Protein AF-A0A1G0GCL9-F1 (afdb_monomer_lite)

Structure (mmCIF, N/CA/C/O backbone):
data_AF-A0A1G0GCL9-F1
#
_entry.id   AF-A0A1G0GCL9-F1
#
loop_
_atom_site.group_PDB
_atom_site.id
_atom_site.type_symbol
_atom_site.label_atom_id
_atom_site.label_alt_id
_atom_site.label_comp_id
_atom_site.label_asym_id
_atom_site.label_entity_id
_atom_site.label_seq_id
_atom_site.pdbx_PDB_ins_code
_atom_site.Cartn_x
_atom_site.Cartn_y
_atom_site.Cartn_z
_atom_site.occupancy
_atom_site.B_iso_or_equiv
_atom_site.auth_seq_id
_atom_site.auth_comp_id
_atom_site.auth_asym_id
_atom_site.auth_atom_id
_atom_site.pdbx_PDB_model_num
ATOM 1 N N . MET A 1 1 ? 19.633 12.097 -24.429 1.00 53.50 1 MET A N 1
ATOM 2 C CA . MET A 1 1 ? 19.022 11.268 -23.370 1.00 53.50 1 MET A CA 1
ATOM 3 C C . MET A 1 1 ? 20.117 11.010 -22.370 1.00 53.50 1 MET A C 1
ATOM 5 O O . MET A 1 1 ? 21.016 10.228 -22.646 1.00 53.50 1 MET A O 1
ATOM 9 N N . ASP A 1 2 ? 20.111 11.817 -21.321 1.00 58.66 2 ASP A N 1
ATOM 10 C CA . ASP A 1 2 ? 21.260 12.034 -20.452 1.00 58.66 2 ASP A CA 1
ATOM 11 C C . ASP A 1 2 ? 21.668 10.765 -19.705 1.00 58.66 2 ASP A C 1
ATOM 13 O O . ASP A 1 2 ? 20.881 9.835 -19.555 1.00 58.66 2 ASP A O 1
ATOM 17 N N . ASN A 1 3 ? 22.926 10.731 -19.281 1.00 75.00 3 ASN A N 1
ATOM 18 C CA . ASN A 1 3 ? 23.628 9.617 -18.652 1.00 75.00 3 ASN A CA 1
ATOM 19 C C . ASN A 1 3 ? 22.960 9.182 -17.323 1.00 75.00 3 ASN A C 1
ATOM 21 O O . ASN A 1 3 ? 23.428 9.514 -16.232 1.00 75.00 3 ASN A O 1
ATOM 25 N N . ILE A 1 4 ? 21.814 8.492 -17.395 1.00 78.69 4 ILE A N 1
ATOM 26 C CA . ILE A 1 4 ? 21.097 7.991 -16.219 1.00 78.69 4 ILE A CA 1
ATOM 27 C C . ILE A 1 4 ? 21.947 6.884 -15.601 1.00 78.69 4 ILE A C 1
ATOM 29 O O . ILE A 1 4 ? 22.134 5.822 -16.197 1.00 78.69 4 ILE A O 1
ATOM 33 N N . LYS A 1 5 ? 22.427 7.121 -14.375 1.00 88.19 5 LYS A N 1
ATOM 34 C CA . LYS A 1 5 ? 23.205 6.139 -13.614 1.00 88.19 5 LYS A CA 1
ATOM 35 C C . LYS A 1 5 ? 22.472 4.787 -13.575 1.00 88.19 5 LYS A C 1
ATOM 37 O O . LYS A 1 5 ? 21.261 4.760 -13.331 1.00 88.19 5 LYS A O 1
ATOM 42 N N . PRO A 1 6 ? 23.181 3.657 -13.729 1.00 87.69 6 PRO A N 1
ATOM 43 C CA . PRO A 1 6 ? 22.569 2.326 -13.761 1.00 87.69 6 PRO A CA 1
ATOM 44 C C . PRO A 1 6 ? 21.758 2.000 -12.495 1.00 87.69 6 PRO A C 1
ATOM 46 O O . PRO A 1 6 ? 20.770 1.271 -12.556 1.00 87.69 6 PRO A O 1
ATOM 49 N N . GLU A 1 7 ? 22.112 2.583 -11.351 1.00 90.50 7 GLU A N 1
ATOM 50 C CA . GLU A 1 7 ? 21.344 2.483 -10.104 1.00 90.50 7 GLU A CA 1
ATOM 51 C C . GLU A 1 7 ? 19.940 3.094 -10.221 1.00 90.50 7 GLU A C 1
ATOM 53 O O . GLU A 1 7 ? 18.955 2.493 -9.790 1.00 90.50 7 GLU A O 1
ATOM 58 N N . ILE A 1 8 ? 19.823 4.255 -10.870 1.00 90.69 8 ILE A N 1
ATOM 59 C CA . ILE A 1 8 ? 18.539 4.926 -11.095 1.00 90.69 8 ILE A CA 1
ATOM 60 C C . ILE A 1 8 ? 17.685 4.086 -12.048 1.00 90.69 8 ILE A C 1
ATOM 62 O O . ILE A 1 8 ? 16.488 3.919 -11.814 1.00 90.69 8 ILE A O 1
ATOM 66 N N . LEU A 1 9 ? 18.289 3.483 -13.077 1.00 92.25 9 LEU A N 1
ATOM 67 C CA . LEU A 1 9 ? 17.582 2.573 -13.983 1.00 92.25 9 LEU A CA 1
ATOM 68 C C . LEU A 1 9 ? 16.997 1.364 -13.241 1.00 92.25 9 LEU A C 1
ATOM 70 O O . LEU A 1 9 ? 15.841 1.010 -13.480 1.00 92.25 9 LEU A O 1
ATOM 74 N N . LYS A 1 10 ? 17.738 0.780 -12.288 1.00 92.75 10 LYS A N 1
ATOM 75 C CA . LYS A 1 10 ? 17.229 -0.307 -11.431 1.00 92.75 10 LYS A CA 1
ATOM 76 C C . LYS A 1 10 ? 16.021 0.141 -10.605 1.00 92.75 10 LYS A C 1
ATOM 78 O O . LYS A 1 10 ? 15.011 -0.562 -10.569 1.00 92.75 10 LYS A O 1
ATOM 83 N N . LEU A 1 11 ? 16.081 1.328 -9.996 1.00 94.62 11 LEU A N 1
ATOM 84 C CA . LEU A 1 11 ? 14.959 1.885 -9.228 1.00 94.62 11 LEU A CA 1
ATOM 85 C C . LEU A 1 11 ? 13.730 2.147 -10.108 1.00 94.62 11 LEU A C 1
ATOM 87 O O . LEU A 1 11 ? 12.603 1.831 -9.720 1.00 94.62 11 LEU A O 1
ATOM 91 N N . LEU A 1 12 ? 13.931 2.687 -11.311 1.00 93.00 12 LEU A N 1
ATOM 92 C CA . LEU A 1 12 ? 12.852 2.933 -12.267 1.00 93.00 12 LEU A CA 1
ATOM 93 C C . LEU A 1 12 ? 12.222 1.625 -12.759 1.00 93.00 12 LEU A C 1
ATOM 95 O O . LEU A 1 12 ? 10.994 1.536 -12.831 1.00 93.00 12 LEU A O 1
ATOM 99 N N . ALA A 1 13 ? 13.030 0.596 -13.028 1.00 93.69 13 ALA A N 1
ATOM 100 C CA . ALA A 1 13 ? 12.554 -0.733 -13.398 1.00 93.69 13 ALA A CA 1
ATOM 101 C C . ALA A 1 13 ? 11.729 -1.373 -12.270 1.00 93.69 13 ALA A C 1
ATOM 103 O O . ALA A 1 13 ? 10.610 -1.829 -12.511 1.00 93.69 13 ALA A O 1
ATOM 104 N N . ALA A 1 14 ? 12.212 -1.318 -11.025 1.00 94.31 14 ALA A N 1
ATOM 105 C CA . ALA A 1 14 ? 11.477 -1.809 -9.859 1.00 94.31 14 ALA A CA 1
ATOM 106 C C . ALA A 1 14 ? 10.150 -1.053 -9.655 1.00 94.31 14 ALA A C 1
ATOM 108 O O . ALA A 1 14 ? 9.100 -1.660 -9.424 1.00 94.31 14 ALA A O 1
ATOM 109 N N . LYS A 1 15 ? 10.158 0.277 -9.819 1.00 94.00 15 LYS A N 1
ATOM 110 C CA . LYS A 1 15 ? 8.947 1.112 -9.756 1.00 94.00 15 LYS A CA 1
ATOM 111 C C . LYS A 1 15 ? 7.952 0.750 -10.861 1.00 94.00 15 LYS A C 1
ATOM 113 O O . LYS A 1 15 ? 6.750 0.685 -10.598 1.00 94.00 15 LYS A O 1
ATOM 118 N N . LYS A 1 16 ? 8.435 0.486 -12.080 1.00 94.31 16 LYS A N 1
ATOM 119 C CA . LYS A 1 16 ? 7.621 0.036 -13.219 1.00 94.31 16 LYS A CA 1
ATOM 120 C C . LYS A 1 16 ? 6.994 -1.333 -12.941 1.00 94.31 16 LYS A C 1
ATOM 122 O O . LYS A 1 16 ? 5.782 -1.466 -13.077 1.00 94.31 16 LYS A O 1
ATOM 127 N N . ALA A 1 17 ? 7.773 -2.304 -12.469 1.00 94.31 17 ALA A N 1
ATOM 128 C CA . ALA A 1 17 ? 7.276 -3.630 -12.099 1.00 94.31 17 ALA A CA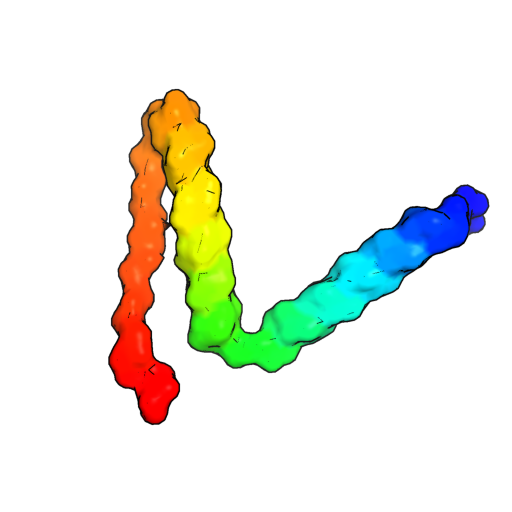 1
ATOM 129 C C . ALA A 1 17 ? 6.197 -3.557 -11.005 1.00 94.31 17 ALA A C 1
ATOM 131 O O . ALA A 1 17 ? 5.129 -4.158 -11.136 1.00 94.31 17 ALA A O 1
ATOM 132 N N . ARG A 1 18 ? 6.416 -2.740 -9.964 1.00 91.81 18 ARG A N 1
ATOM 133 C CA . ARG A 1 18 ? 5.418 -2.510 -8.909 1.00 91.81 18 ARG A CA 1
ATOM 134 C C . ARG A 1 18 ? 4.119 -1.920 -9.462 1.00 91.81 18 ARG A C 1
ATOM 136 O O . ARG A 1 18 ? 3.048 -2.369 -9.065 1.00 91.81 18 ARG A O 1
ATOM 143 N N . ARG A 1 19 ? 4.189 -0.944 -10.377 1.00 91.00 19 ARG A N 1
ATOM 144 C CA . ARG A 1 19 ? 2.995 -0.366 -11.025 1.00 91.00 19 ARG A CA 1
ATOM 145 C C . ARG A 1 19 ? 2.213 -1.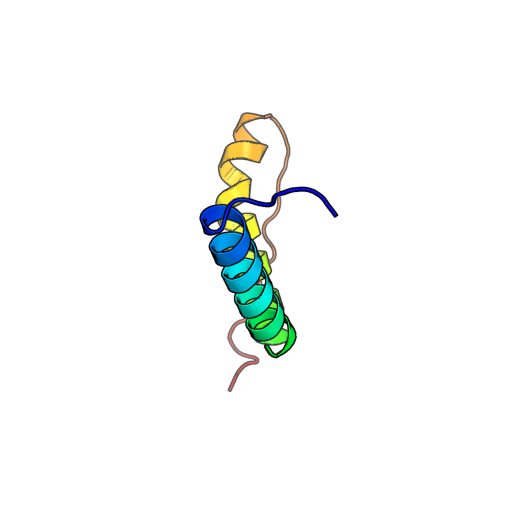408 -11.813 1.00 91.00 19 ARG A C 1
ATOM 147 O O . ARG A 1 19 ? 1.000 -1.457 -11.663 1.00 91.00 19 ARG A O 1
ATOM 154 N N . TYR A 1 20 ? 2.892 -2.253 -12.590 1.00 93.56 20 TYR A N 1
ATOM 155 C CA . TYR A 1 20 ? 2.223 -3.341 -13.303 1.00 93.56 20 TYR A CA 1
ATOM 156 C C . TYR A 1 20 ? 1.525 -4.291 -12.337 1.00 93.56 20 TYR A C 1
ATOM 158 O O . TYR A 1 20 ? 0.339 -4.545 -12.511 1.00 93.56 20 TYR A O 1
ATOM 166 N N . LYS A 1 21 ? 2.206 -4.742 -11.279 1.00 91.25 21 LYS A N 1
ATOM 167 C CA . LYS A 1 21 ? 1.590 -5.614 -10.270 1.00 91.25 21 LYS A CA 1
ATOM 168 C C . LYS A 1 21 ? 0.338 -4.980 -9.656 1.00 91.25 21 LYS A C 1
ATOM 170 O O . LYS A 1 21 ? -0.693 -5.631 -9.584 1.00 91.25 21 LYS A O 1
ATOM 175 N N . LEU A 1 22 ? 0.409 -3.702 -9.276 1.00 88.75 22 LEU A N 1
ATOM 176 C CA . LEU A 1 22 ? -0.733 -2.970 -8.714 1.00 88.75 22 LEU A CA 1
ATOM 177 C C . LEU A 1 22 ? -1.875 -2.780 -9.721 1.00 88.75 22 LEU A C 1
ATOM 179 O O . LEU A 1 22 ? -3.038 -2.835 -9.335 1.00 88.75 22 LEU A O 1
ATOM 183 N N . ALA A 1 23 ? -1.566 -2.561 -11.000 1.00 90.12 23 ALA A N 1
ATOM 184 C CA . ALA A 1 23 ? -2.574 -2.404 -12.044 1.00 90.12 23 ALA A CA 1
ATOM 185 C C . ALA A 1 23 ? -3.379 -3.693 -12.274 1.00 90.12 23 ALA A C 1
ATOM 187 O O . ALA A 1 23 ? -4.581 -3.601 -12.522 1.00 90.12 23 ALA A O 1
ATOM 188 N N . HIS A 1 24 ? -2.747 -4.860 -12.120 1.00 93.00 24 HIS A N 1
ATOM 189 C CA . HIS A 1 24 ? -3.383 -6.173 -12.288 1.00 93.00 24 HIS A CA 1
ATOM 190 C C . HIS A 1 24 ? -4.224 -6.625 -11.088 1.00 93.00 24 HIS A C 1
ATOM 192 O O . HIS A 1 24 ? -4.964 -7.594 -11.210 1.00 93.00 24 HIS A O 1
ATOM 198 N N . LEU A 1 25 ? -4.140 -5.942 -9.943 1.00 92.00 25 LEU A N 1
ATOM 199 C CA . LEU A 1 25 ? -4.975 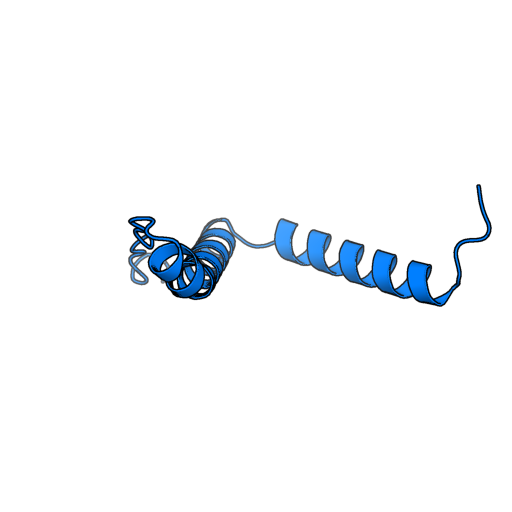-6.274 -8.791 1.00 92.00 25 LEU A CA 1
ATOM 200 C C . LEU A 1 25 ? -6.458 -6.043 -9.091 1.00 92.00 25 LEU A C 1
ATOM 202 O O . LEU A 1 25 ? -6.830 -5.103 -9.812 1.00 92.00 25 LEU A O 1
ATOM 206 N N . SER A 1 26 ? -7.301 -6.860 -8.466 1.00 91.81 26 SER A N 1
ATOM 207 C CA . SER A 1 26 ? -8.742 -6.641 -8.465 1.00 91.81 26 SER A CA 1
ATOM 208 C C . SER A 1 26 ? -9.086 -5.289 -7.831 1.00 91.81 26 SER A C 1
ATOM 210 O O . SER A 1 26 ? -8.306 -4.692 -7.080 1.00 91.81 26 SER A O 1
ATOM 212 N N . ILE A 1 27 ? -10.281 -4.780 -8.127 1.00 88.38 27 ILE A N 1
ATOM 213 C CA . ILE A 1 27 ? -10.763 -3.527 -7.532 1.00 88.38 27 ILE A CA 1
ATOM 214 C C . ILE A 1 27 ? -10.820 -3.656 -6.002 1.00 88.38 27 ILE A C 1
ATOM 216 O O . ILE A 1 27 ? -10.373 -2.747 -5.307 1.00 88.38 27 ILE A O 1
ATOM 220 N N . SER A 1 28 ? -11.277 -4.801 -5.483 1.00 89.88 28 SER A N 1
ATOM 221 C CA . SER A 1 28 ? -11.335 -5.067 -4.038 1.00 89.88 28 SER A CA 1
ATOM 222 C C . SER A 1 28 ? -9.954 -4.950 -3.385 1.00 89.88 28 SER A C 1
ATOM 224 O O . SER A 1 28 ? -9.775 -4.208 -2.418 1.00 89.88 28 SER A O 1
ATOM 226 N N . GLU A 1 29 ? -8.935 -5.587 -3.961 1.00 90.69 29 GLU A N 1
ATOM 227 C CA . GLU A 1 29 ? -7.565 -5.516 -3.439 1.00 90.69 29 GLU A CA 1
ATOM 228 C C . GLU A 1 29 ? -6.987 -4.097 -3.502 1.00 90.69 29 GLU A C 1
ATOM 230 O O . GLU A 1 29 ? -6.338 -3.645 -2.556 1.00 90.69 29 GLU A O 1
ATOM 235 N N . LYS A 1 30 ? -7.256 -3.359 -4.586 1.00 91.19 30 LYS A N 1
ATOM 236 C CA . LYS A 1 30 ? -6.851 -1.949 -4.709 1.00 91.19 30 LYS A CA 1
ATOM 237 C C . LYS A 1 30 ? -7.469 -1.100 -3.601 1.00 91.19 30 LYS A C 1
ATOM 239 O O . LYS A 1 30 ? -6.764 -0.299 -2.989 1.00 91.19 30 LYS A O 1
ATOM 244 N N . VAL A 1 31 ? -8.752 -1.299 -3.305 1.00 91.56 31 VAL A N 1
ATOM 245 C CA . VAL A 1 31 ? -9.447 -0.589 -2.224 1.00 91.56 31 VAL A CA 1
ATOM 246 C C . VAL A 1 31 ? -8.842 -0.944 -0.860 1.00 91.56 31 VAL A C 1
ATOM 248 O O . VAL A 1 31 ? -8.566 -0.034 -0.078 1.00 91.56 31 VAL A O 1
ATOM 251 N N . LYS A 1 32 ? -8.534 -2.222 -0.587 1.00 92.25 32 LYS A N 1
ATOM 252 C CA . LYS A 1 32 ? -7.852 -2.637 0.659 1.00 92.25 32 LYS A CA 1
ATOM 253 C C . LYS A 1 32 ? -6.516 -1.912 0.847 1.00 92.25 32 LYS A C 1
ATOM 255 O O . LYS A 1 32 ? -6.239 -1.391 1.929 1.00 92.25 32 LYS A O 1
ATOM 260 N N . ILE A 1 33 ? -5.720 -1.808 -0.219 1.00 92.44 33 ILE A N 1
ATOM 261 C CA . ILE A 1 33 ? -4.445 -1.075 -0.204 1.00 92.44 33 ILE A CA 1
ATOM 262 C C . ILE A 1 33 ? -4.669 0.415 0.084 1.00 92.44 33 ILE A C 1
ATOM 264 O O . ILE A 1 33 ? -3.954 0.990 0.903 1.00 92.44 33 ILE A O 1
ATOM 268 N N . VAL A 1 34 ? -5.665 1.049 -0.542 1.00 92.62 34 VAL A N 1
ATOM 269 C CA . VAL A 1 34 ? -5.989 2.465 -0.292 1.00 92.62 34 VAL A CA 1
ATOM 270 C C . VAL A 1 34 ? -6.372 2.692 1.170 1.00 92.62 34 VAL A C 1
ATOM 272 O O . VAL A 1 34 ? -5.860 3.623 1.790 1.00 92.62 34 VAL A O 1
ATOM 275 N N . VAL A 1 35 ? -7.196 1.822 1.755 1.00 94.38 35 VAL A N 1
ATOM 276 C CA . VAL A 1 35 ? -7.564 1.900 3.179 1.00 94.38 35 VAL A CA 1
ATOM 277 C C . VAL A 1 35 ? -6.334 1.770 4.076 1.00 94.38 35 VAL A C 1
ATOM 279 O O . VAL A 1 35 ? -6.193 2.511 5.049 1.00 94.38 35 VAL A O 1
ATOM 282 N N . GLN A 1 36 ? -5.408 0.865 3.754 1.00 94.19 36 GLN A N 1
ATOM 283 C CA . GLN A 1 36 ? -4.160 0.730 4.505 1.00 94.19 36 GLN A CA 1
ATOM 284 C C . GLN A 1 36 ? -3.302 2.001 4.421 1.00 94.19 36 GLN A C 1
ATOM 286 O O . GLN A 1 36 ? -2.793 2.464 5.441 1.00 94.19 36 GLN A O 1
ATOM 291 N N . LEU A 1 37 ? -3.195 2.615 3.240 1.00 94.25 37 LEU A N 1
ATOM 292 C CA . LEU A 1 37 ? -2.490 3.888 3.066 1.00 94.25 37 LEU A CA 1
ATOM 293 C C . LEU A 1 37 ? -3.160 5.023 3.851 1.00 94.25 37 LEU A C 1
ATOM 295 O O . LEU A 1 37 ? -2.470 5.804 4.502 1.00 94.25 37 LEU A O 1
ATOM 299 N N . GLN A 1 38 ? -4.494 5.083 3.860 1.00 94.06 38 GLN A N 1
ATOM 300 C CA . GLN A 1 38 ? -5.243 6.042 4.677 1.00 94.06 38 GLN A CA 1
ATOM 301 C C . GLN A 1 38 ? -4.957 5.854 6.172 1.00 94.06 38 GLN A C 1
ATOM 303 O O . GLN A 1 38 ? -4.737 6.840 6.871 1.00 94.06 38 GLN A O 1
ATOM 308 N N . LYS A 1 39 ? -4.897 4.608 6.665 1.00 94.94 39 LYS A N 1
ATOM 309 C CA . LYS A 1 39 ? -4.533 4.304 8.062 1.00 94.94 39 LYS A CA 1
ATOM 310 C C . LYS A 1 39 ? -3.138 4.818 8.412 1.00 94.94 39 LYS A C 1
ATOM 312 O O . LYS A 1 39 ? -2.965 5.383 9.485 1.00 94.94 39 LYS A O 1
ATOM 317 N N . MET A 1 40 ? -2.168 4.657 7.512 1.00 95.00 40 MET A N 1
ATOM 318 C CA . MET A 1 40 ? -0.798 5.139 7.720 1.00 95.00 40 MET A CA 1
ATOM 319 C C . MET A 1 40 ? -0.696 6.667 7.670 1.00 95.00 40 MET A C 1
ATOM 321 O O . MET A 1 40 ? 0.068 7.256 8.427 1.00 95.00 40 MET A O 1
ATOM 325 N N . ALA A 1 41 ? -1.462 7.317 6.792 1.00 93.75 41 ALA A N 1
ATOM 326 C CA . ALA A 1 41 ? -1.439 8.770 6.628 1.00 93.75 41 ALA A CA 1
ATOM 327 C C . ALA A 1 41 ? -2.269 9.52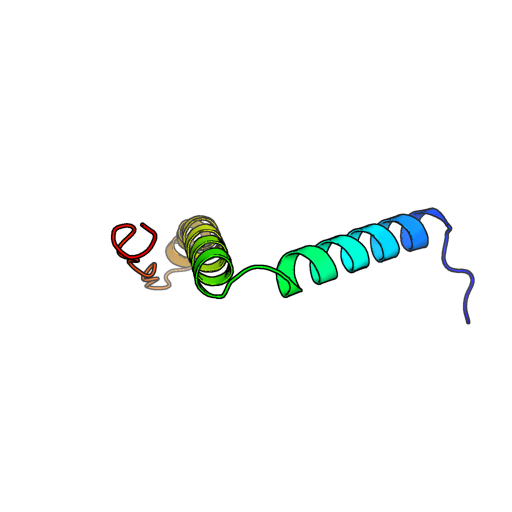1 7.685 1.00 93.75 41 ALA A C 1
ATOM 329 O O . ALA A 1 41 ? -2.037 10.709 7.927 1.00 93.75 41 ALA A O 1
ATOM 330 N N . ALA A 1 42 ? -3.249 8.854 8.304 1.00 94.25 42 ALA A N 1
ATOM 331 C CA . ALA A 1 42 ? -4.168 9.475 9.251 1.00 94.25 42 ALA A CA 1
ATOM 332 C C . ALA A 1 42 ? -3.476 10.085 10.486 1.00 94.25 42 ALA A C 1
ATOM 334 O O . ALA A 1 42 ? -3.831 11.215 10.810 1.00 94.25 42 ALA A O 1
ATOM 335 N N . PRO A 1 43 ? -2.497 9.438 11.154 1.00 94.38 43 PRO A N 1
ATOM 336 C CA . PRO A 1 43 ? -1.784 10.037 12.284 1.00 94.38 43 PRO A CA 1
ATOM 337 C C . PRO A 1 43 ? -1.100 11.357 11.915 1.00 94.38 43 PRO A C 1
ATOM 339 O O . PRO A 1 43 ? -1.377 12.376 12.538 1.00 94.38 43 PRO A O 1
ATOM 342 N N . VAL A 1 44 ? -0.317 11.358 10.831 1.00 94.75 44 VAL A N 1
ATOM 343 C CA . VAL A 1 44 ? 0.404 12.547 10.337 1.00 94.75 44 VAL A CA 1
ATOM 344 C C . VAL A 1 44 ? -0.567 13.678 9.997 1.00 94.75 44 VAL A C 1
ATOM 346 O O . VAL A 1 44 ? -0.343 14.843 10.309 1.00 94.75 44 VAL A O 1
ATOM 349 N N . SER A 1 45 ? -1.689 13.338 9.364 1.00 91.81 45 SER A N 1
ATOM 350 C CA . SER A 1 45 ? -2.686 14.336 8.973 1.00 91.81 45 SER A CA 1
ATOM 351 C C . SER A 1 45 ? -3.443 14.914 10.172 1.00 91.81 45 SER A C 1
ATOM 353 O O . SER A 1 45 ? -3.767 16.100 10.168 1.00 91.81 45 SER A O 1
ATOM 355 N N . ARG A 1 46 ? -3.721 14.091 11.191 1.00 94.62 46 ARG A N 1
ATOM 356 C CA . ARG A 1 46 ? -4.399 14.511 12.427 1.00 94.62 46 ARG A CA 1
ATOM 357 C C . ARG A 1 46 ? -3.520 15.405 13.286 1.00 94.62 46 ARG A C 1
ATOM 359 O O . ARG A 1 46 ? -4.023 16.382 13.823 1.00 94.62 46 ARG A O 1
ATOM 366 N N . GLU A 1 47 ? -2.229 15.102 13.371 1.00 94.75 47 GLU A N 1
ATOM 367 C CA . GLU A 1 47 ? -1.249 15.967 14.033 1.00 94.75 47 GLU A CA 1
ATOM 368 C C . GLU A 1 47 ? -1.197 17.352 13.371 1.00 94.75 47 GLU A C 1
ATOM 370 O O . GLU A 1 47 ? -1.169 18.372 14.050 1.00 94.75 47 GLU A O 1
ATOM 375 N N . GLY A 1 48 ? -1.338 17.403 12.043 1.00 92.50 48 GLY A N 1
ATOM 376 C CA . GLY A 1 48 ? -1.517 18.644 11.285 1.00 92.50 48 GLY A CA 1
ATOM 377 C C . GLY A 1 48 ? -2.899 19.307 11.413 1.00 92.50 48 GLY A C 1
ATOM 378 O O . GLY A 1 48 ? -3.241 20.138 10.573 1.00 92.50 48 GLY A O 1
ATOM 379 N N . GLY A 1 49 ? -3.726 18.914 12.388 1.00 92.88 49 GLY A N 1
ATOM 380 C CA . GLY A 1 49 ? -5.039 19.506 12.664 1.00 92.88 49 GLY A CA 1
ATOM 381 C C . GLY A 1 49 ? -6.147 19.139 11.671 1.00 92.88 49 GLY A C 1
ATOM 382 O O . GLY A 1 49 ? -7.233 19.717 11.722 1.00 92.88 49 GLY A O 1
ATOM 383 N N . LYS A 1 50 ? -5.914 18.191 10.751 1.00 92.62 50 LYS A N 1
ATOM 384 C CA . LYS A 1 50 ? -6.929 17.776 9.771 1.00 92.62 50 LYS A CA 1
ATOM 385 C C . LYS A 1 50 ? -7.809 16.667 10.332 1.00 92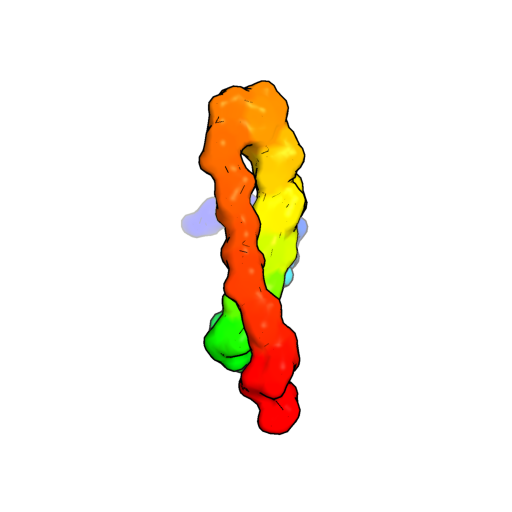.62 50 LYS A C 1
ATOM 387 O O . LYS A 1 50 ? -7.326 15.643 10.819 1.00 92.62 50 LYS A O 1
ATOM 392 N N . VAL A 1 51 ? -9.120 16.814 10.162 1.00 87.00 51 VAL A N 1
ATOM 393 C CA . VAL A 1 51 ? -10.072 15.733 10.437 1.00 87.00 51 VAL A CA 1
ATOM 394 C C . VAL A 1 51 ? -9.997 14.717 9.298 1.00 87.00 51 VAL A C 1
ATOM 396 O O . VAL A 1 51 ? -10.415 14.993 8.176 1.00 87.00 51 VAL A O 1
ATOM 399 N N . VAL A 1 52 ? -9.442 13.535 9.581 1.00 87.62 52 VAL A N 1
ATOM 400 C CA . VAL A 1 52 ? -9.297 12.450 8.598 1.00 87.62 52 VAL A CA 1
ATOM 401 C C . VAL A 1 52 ? -10.152 11.248 8.972 1.00 87.62 52 VAL A C 1
ATOM 403 O O . VAL A 1 52 ? -9.970 10.639 10.036 1.00 87.62 52 VAL A O 1
ATOM 406 N N . HIS A 1 53 ? -11.041 10.880 8.047 1.00 91.44 53 HIS A N 1
ATOM 407 C CA . HIS A 1 53 ? -11.850 9.670 8.107 1.00 91.44 53 HIS A CA 1
ATOM 408 C C . HIS A 1 53 ? -11.241 8.571 7.230 1.00 91.44 53 HIS A C 1
ATOM 410 O O . HIS A 1 53 ? -10.972 8.779 6.049 1.00 91.44 53 HIS A O 1
ATOM 416 N N . ILE A 1 54 ? -11.026 7.399 7.822 1.00 93.19 54 ILE A N 1
ATOM 417 C CA . ILE A 1 54 ? -10.535 6.209 7.122 1.00 93.19 54 ILE A CA 1
ATOM 418 C C . ILE A 1 54 ? -11.756 5.447 6.622 1.00 93.19 54 ILE A C 1
ATOM 420 O O . ILE A 1 54 ? -12.693 5.233 7.392 1.00 93.19 54 ILE A O 1
ATOM 424 N N . TRP A 1 55 ? -11.749 5.022 5.360 1.00 93.38 55 TRP A N 1
ATOM 425 C CA . TRP A 1 55 ? -12.876 4.272 4.816 1.00 93.38 55 TRP A CA 1
ATOM 426 C C . TRP A 1 55 ? -13.054 2.941 5.549 1.00 93.38 55 TRP A C 1
ATOM 428 O O . TRP A 1 55 ? -12.090 2.216 5.816 1.00 93.38 55 TRP A O 1
ATOM 438 N N . LYS A 1 56 ? -14.308 2.617 5.861 1.00 90.00 56 LYS A N 1
ATOM 439 C CA . LYS A 1 56 ? -14.690 1.301 6.363 1.00 90.00 56 LYS A CA 1
ATOM 440 C C . LYS A 1 56 ? -15.032 0.431 5.164 1.00 90.00 56 LYS A C 1
ATOM 442 O O . LYS A 1 56 ? -15.851 0.819 4.339 1.00 90.00 56 LYS A O 1
ATOM 447 N N . ILE A 1 57 ? -14.382 -0.717 5.074 1.00 86.38 57 ILE A N 1
ATOM 448 C CA . ILE A 1 57 ? -14.683 -1.731 4.072 1.00 86.38 57 ILE A CA 1
ATOM 449 C C . ILE A 1 57 ? -15.209 -2.956 4.798 1.00 86.38 57 ILE A C 1
ATOM 451 O O . ILE A 1 57 ? -14.665 -3.339 5.834 1.00 86.38 57 ILE A O 1
ATOM 455 N N . ASP A 1 58 ? -16.293 -3.518 4.279 1.00 76.56 58 ASP A N 1
ATOM 456 C CA . ASP A 1 58 ? -16.858 -4.753 4.795 1.00 76.56 58 ASP A CA 1
ATOM 457 C C . ASP A 1 58 ? -16.112 -5.923 4.143 1.00 76.56 58 ASP A C 1
ATOM 459 O O . ASP A 1 58 ? -16.190 -6.137 2.931 1.00 76.56 58 ASP A O 1
ATOM 463 N N . ASP A 1 59 ? -15.309 -6.638 4.931 1.00 65.12 59 ASP A N 1
ATOM 464 C CA . ASP A 1 59 ? -14.471 -7.739 4.435 1.00 65.12 59 ASP A CA 1
ATOM 465 C C . ASP A 1 59 ? -15.310 -8.984 4.069 1.00 65.12 59 ASP A C 1
ATOM 467 O O . ASP A 1 59 ? -14.794 -9.940 3.488 1.00 65.12 59 ASP A O 1
ATOM 471 N N . SER A 1 60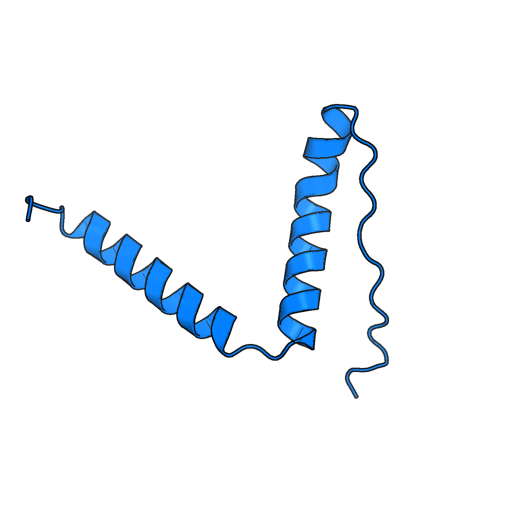 ? -16.617 -8.967 4.367 1.00 58.28 60 SER A N 1
ATOM 472 C CA . SER A 1 60 ? -17.561 -10.056 4.092 1.00 58.28 60 SER A CA 1
ATOM 473 C C . SER A 1 60 ? -17.883 -10.259 2.605 1.00 58.28 60 SER A C 1
ATOM 475 O O . SER A 1 60 ? -18.279 -11.357 2.220 1.00 58.28 60 SER A O 1
ATOM 477 N N . ALA A 1 61 ? -17.645 -9.260 1.748 1.00 54.41 61 ALA A N 1
ATOM 478 C CA . ALA A 1 61 ? -17.948 -9.319 0.312 1.00 54.41 61 ALA A CA 1
ATOM 479 C C . ALA A 1 61 ? -16.881 -10.042 -0.543 1.00 54.41 61 ALA A C 1
ATOM 481 O O . ALA A 1 61 ? -16.938 -9.987 -1.769 1.00 54.41 61 ALA A O 1
ATOM 482 N N . SER A 1 62 ? -15.875 -10.669 0.080 1.00 54.53 62 SER A N 1
ATOM 483 C CA . SER A 1 62 ? -14.744 -11.310 -0.619 1.00 54.53 62 SER A CA 1
ATOM 484 C C . SER A 1 62 ? -14.747 -12.849 -0.550 1.00 54.53 62 SER A C 1
ATOM 486 O O . SER A 1 62 ? -13.689 -13.442 -0.762 1.00 54.53 62 SER A O 1
ATOM 488 N N . ARG A 1 63 ? -15.872 -13.492 -0.205 1.00 46.28 63 ARG A N 1
ATOM 489 C CA . ARG A 1 63 ? -16.012 -14.961 -0.245 1.00 46.28 63 ARG A CA 1
ATOM 490 C C . ARG A 1 63 ? -16.563 -15.439 -1.578 1.00 46.28 63 ARG A C 1
ATOM 492 O O . ARG A 1 63 ? -17.510 -14.792 -2.070 1.00 46.28 63 ARG A O 1
#

Foldseek 3Di:
DDDDPVVVVVVVVVVVVVVVVLVPDDPVVVLVVVLVVLVVCVVVVVVVVDDGDRDDDDPVVPD

Radius of gyration: 17.19 Å; chains: 1; bounding box: 42×34×37 Å

Secondary structure (DSSP, 8-state):
-----HHHHHHHHHHHHHHHHHHHS-HHHHHHHHHHHHHHHHHHHHHTT---PPPP--GGGG-

pLDDT: mean 87.39, std 11.95, range [46.28, 95.0]

Sequence (63 aa):
MDNIKPEILKLLAAKKARRYKLAHLSISEKVKIVVQLQKMAAPVSREGGKVVHIWKIDDSASR